Protein AF-A0AAV6FK04-F1 (afdb_monomer_lite)

Radius of gyration: 28.59 Å; chains: 1; bounding box: 68×31×77 Å

Sequence (159 aa):
MTAASARCRNWAEYLELLERRRSRRNHGDRPAHLWEGVVKPLSQPGHGSSHSDLLHQIGVIQSSRLLDDAISLSIPSQWKISFDVYQPDTVADYKKSNPGKPYTRMCVCSFEGPVPDLQVVKSLSFQSGEVPVTFAVVDHGDISFYSFKDFTLPVDVCR

Secondary structure (DSSP, 8-state):
---------SHHHHHHHHHHHHHHHHTT---HHHHSSSS--SS-TT--SSHHHHHHHH-SS----TTTTGGGPPPPTT--EEEEE--GGGTTS-BTTB--S-SEEEEEEETTSPPP-HHHHHHHHHHHTTSPEEEEEEETTEEEEEE-----PPP----

InterPro domains:
  IPR024337 tRNA-splicing endonuclease, subunit Sen54 [PTHR21027] (36-157)

Organism: NCBI:txid278164

Foldseek 3Di:
DDDPPDDDPDPVSVVVVVVVVVVVVVPDVDPCCADVDPDHDQDDVPRDPFPVVVCQSPDPDHADDLQPPLVVFDADPLWDQDDFAADPVVPVDQDPVDRDHGQATETEDEPPDDDDDSNNSSNRCVVSPPHWYWYWYDYPHDTDIDTDDRDDDDDPGDD

pLDDT: mean 80.72, std 12.58, range [33.56, 96.38]

Structure (mmCIF, N/CA/C/O backbone):
data_AF-A0AAV6FK04-F1
#
_entry.id   AF-A0AAV6FK04-F1
#
loop_
_atom_site.group_PDB
_atom_site.id
_atom_site.type_symbol
_atom_site.label_atom_id
_atom_site.label_alt_id
_atom_site.label_comp_id
_atom_site.label_asym_id
_atom_site.label_entity_id
_atom_site.label_seq_id
_atom_site.pdbx_PDB_ins_code
_atom_site.Cartn_x
_atom_site.Cartn_y
_atom_site.Cartn_z
_atom_site.occupancy
_atom_site.B_iso_or_equiv
_atom_site.auth_seq_id
_atom_site.auth_comp_id
_atom_site.auth_asym_id
_atom_site.auth_atom_id
_atom_site.pdbx_PDB_model_num
ATOM 1 N N . MET A 1 1 ? 22.320 -13.055 -46.019 1.00 35.94 1 MET A N 1
ATOM 2 C CA . MET A 1 1 ? 23.539 -12.296 -46.381 1.00 35.94 1 MET A CA 1
ATOM 3 C C . MET A 1 1 ? 24.665 -12.737 -45.465 1.00 35.94 1 MET A C 1
ATOM 5 O O . MET A 1 1 ? 24.577 -12.558 -44.259 1.00 35.94 1 MET A O 1
ATOM 9 N N . THR A 1 2 ? 25.659 -13.415 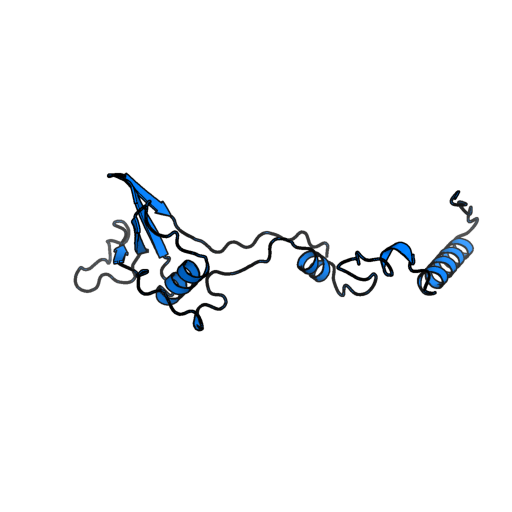-46.024 1.00 33.56 2 THR A N 1
ATOM 10 C CA . THR A 1 2 ? 26.793 -14.020 -45.317 1.00 33.56 2 THR A CA 1
ATOM 11 C C . THR A 1 2 ? 27.708 -12.943 -44.733 1.00 33.56 2 THR A C 1
ATOM 13 O O . THR A 1 2 ? 28.271 -12.140 -45.476 1.00 33.56 2 THR A O 1
ATOM 16 N N . ALA A 1 3 ? 27.868 -12.916 -43.408 1.00 40.66 3 ALA A N 1
ATOM 17 C CA . ALA A 1 3 ? 28.833 -12.044 -42.750 1.00 40.66 3 ALA A CA 1
ATOM 18 C C . ALA A 1 3 ? 30.255 -12.519 -43.090 1.00 40.66 3 ALA A C 1
ATOM 20 O O . ALA A 1 3 ? 30.719 -13.539 -42.584 1.00 40.66 3 ALA A O 1
ATOM 21 N N . ALA A 1 4 ? 30.945 -11.797 -43.973 1.00 47.00 4 ALA A N 1
ATOM 22 C CA . ALA A 1 4 ? 32.352 -12.044 -44.252 1.00 47.00 4 ALA A CA 1
ATOM 23 C C . ALA A 1 4 ? 33.178 -11.766 -42.982 1.00 47.00 4 ALA A C 1
ATOM 25 O O . ALA A 1 4 ? 33.341 -10.615 -42.565 1.00 47.00 4 ALA A O 1
ATOM 26 N N . SER A 1 5 ? 33.688 -12.825 -42.352 1.00 56.31 5 SER A N 1
ATOM 27 C CA . SER A 1 5 ? 34.659 -12.719 -41.263 1.00 56.31 5 SER A CA 1
ATOM 28 C C . SER A 1 5 ? 36.016 -12.340 -41.860 1.00 56.31 5 SER A C 1
ATOM 30 O O . SER A 1 5 ? 36.712 -13.173 -42.438 1.00 56.31 5 SER A O 1
ATOM 32 N N . ALA A 1 6 ? 36.367 -11.053 -41.800 1.00 67.00 6 ALA A N 1
ATOM 33 C CA . ALA A 1 6 ? 37.676 -10.580 -42.237 1.00 67.00 6 ALA A CA 1
ATOM 34 C C . ALA A 1 6 ? 38.751 -11.072 -41.252 1.00 67.00 6 ALA A C 1
ATOM 36 O O . ALA A 1 6 ? 38.746 -10.698 -40.078 1.00 67.00 6 ALA A O 1
ATOM 37 N N . ARG A 1 7 ? 39.663 -11.927 -41.728 1.00 71.44 7 ARG A N 1
ATOM 38 C CA . ARG A 1 7 ? 40.777 -12.467 -40.938 1.00 71.44 7 ARG A CA 1
ATOM 39 C C . ARG A 1 7 ? 41.882 -11.409 -40.828 1.00 71.44 7 ARG A C 1
ATOM 41 O O . ARG A 1 7 ? 42.663 -11.251 -41.761 1.00 71.44 7 ARG A O 1
ATOM 48 N N . CYS A 1 8 ? 41.919 -10.684 -39.711 1.00 80.00 8 CYS A N 1
ATOM 49 C CA . CYS A 1 8 ? 42.960 -9.690 -39.415 1.00 80.00 8 CYS A CA 1
ATOM 50 C C . CYS A 1 8 ? 44.298 -10.405 -39.179 1.00 80.00 8 CYS A C 1
ATOM 52 O O . CYS A 1 8 ? 44.318 -11.434 -38.498 1.00 80.00 8 CYS A O 1
ATOM 54 N N . ARG A 1 9 ? 45.405 -9.895 -39.724 1.00 81.50 9 ARG A N 1
ATOM 55 C CA . ARG A 1 9 ? 46.742 -10.494 -39.556 1.00 81.50 9 ARG A CA 1
ATOM 56 C C . ARG A 1 9 ? 47.574 -9.806 -38.476 1.00 81.50 9 ARG A C 1
ATOM 58 O O . ARG A 1 9 ? 48.537 -10.398 -38.001 1.00 81.50 9 ARG A O 1
ATOM 65 N N . ASN A 1 10 ? 47.208 -8.590 -38.075 1.00 83.00 10 ASN A N 1
ATOM 66 C CA . ASN A 1 10 ? 47.885 -7.836 -37.023 1.00 83.00 10 ASN A CA 1
ATOM 67 C C . ASN A 1 10 ? 46.905 -6.926 -36.245 1.00 83.00 10 ASN A C 1
ATOM 69 O O . ASN A 1 10 ? 45.747 -6.753 -36.631 1.00 83.00 10 ASN A O 1
ATOM 73 N N . TRP A 1 11 ? 47.374 -6.363 -35.126 1.00 80.19 11 TRP A N 1
ATOM 74 C CA . TRP A 1 11 ? 46.570 -5.502 -34.245 1.00 80.19 11 TRP A CA 1
ATOM 75 C C . TRP A 1 11 ? 46.182 -4.161 -34.891 1.00 80.19 11 TRP A C 1
ATOM 77 O O . TRP A 1 11 ? 45.087 -3.662 -34.644 1.00 80.19 11 TRP A O 1
ATOM 87 N N . ALA A 1 12 ? 47.036 -3.605 -35.755 1.00 87.62 12 ALA A N 1
ATOM 88 C CA . ALA A 1 12 ? 46.761 -2.348 -36.452 1.00 87.62 12 ALA A CA 1
ATOM 89 C C . ALA A 1 12 ? 45.603 -2.496 -37.459 1.00 87.62 12 ALA A C 1
ATOM 91 O O . ALA A 1 12 ? 44.664 -1.707 -37.432 1.00 87.62 12 ALA A O 1
ATOM 92 N N . GLU A 1 13 ? 45.600 -3.568 -38.255 1.00 86.25 13 GLU A N 1
ATOM 93 C CA . GLU A 1 13 ? 44.500 -3.943 -39.154 1.00 86.25 13 GLU A CA 1
ATOM 94 C C . GLU A 1 13 ? 43.196 -4.170 -38.382 1.00 86.25 13 GLU A C 1
ATOM 96 O O . GLU A 1 13 ? 42.112 -3.836 -38.862 1.00 86.25 13 GLU A O 1
ATOM 101 N N . TYR A 1 14 ? 43.280 -4.734 -37.173 1.00 83.75 14 TYR A N 1
ATOM 102 C CA . TYR A 1 14 ? 42.112 -4.918 -36.315 1.00 83.75 14 TYR A CA 1
ATOM 103 C C . TYR A 1 14 ? 41.536 -3.580 -35.824 1.00 83.75 14 TYR A C 1
ATOM 105 O O . TYR A 1 14 ? 40.317 -3.390 -35.876 1.00 83.75 14 TYR A O 1
ATOM 113 N N . LEU A 1 15 ? 42.386 -2.642 -35.392 1.00 86.81 15 LEU A N 1
ATOM 114 C CA . LEU A 1 15 ? 41.962 -1.294 -34.997 1.00 86.81 15 LEU A CA 1
ATOM 115 C C . LEU A 1 15 ? 41.342 -0.529 -36.173 1.00 86.81 15 LEU A C 1
ATOM 117 O O . LEU A 1 15 ? 40.255 0.029 -36.024 1.00 86.81 15 LEU A O 1
ATOM 121 N N . GLU A 1 16 ? 41.949 -0.596 -37.358 1.00 87.19 16 GLU A N 1
ATOM 122 C CA . GLU A 1 16 ? 41.419 0.025 -38.578 1.00 87.19 16 GLU A CA 1
ATOM 123 C C . GLU A 1 16 ? 40.061 -0.582 -38.979 1.00 87.19 16 GLU A C 1
ATOM 125 O O . GLU A 1 16 ? 39.118 0.122 -39.349 1.00 87.19 16 GLU A O 1
ATOM 130 N N . LEU A 1 17 ? 39.896 -1.902 -38.835 1.00 84.38 17 LEU A N 1
ATOM 131 C CA . LEU A 1 17 ? 38.612 -2.568 -39.058 1.00 84.38 17 LEU A CA 1
ATOM 132 C C . LEU A 1 17 ? 37.546 -2.152 -38.038 1.00 84.38 17 LEU A C 1
ATOM 134 O O . LEU A 1 17 ? 36.371 -2.031 -38.410 1.00 84.38 17 LEU A O 1
ATOM 138 N N . LEU A 1 18 ? 37.919 -1.932 -36.775 1.00 83.06 18 LEU A N 1
ATOM 139 C CA . LEU A 1 18 ? 37.018 -1.395 -35.755 1.00 83.06 18 LEU A CA 1
ATOM 140 C C . LEU A 1 18 ? 36.615 0.049 -36.064 1.00 83.06 18 LEU A C 1
ATOM 142 O O . LEU A 1 18 ? 35.426 0.360 -35.982 1.00 83.06 18 LEU A O 1
ATOM 146 N N . GLU A 1 19 ? 37.550 0.906 -36.467 1.00 81.25 19 GLU A N 1
ATOM 147 C CA . GLU A 1 19 ? 37.272 2.284 -36.885 1.00 81.25 19 GLU A CA 1
ATOM 148 C C . GLU A 1 19 ? 36.368 2.324 -38.112 1.00 81.25 19 GLU A C 1
ATOM 150 O O . GLU A 1 19 ? 35.328 2.979 -38.084 1.00 81.25 19 GLU A O 1
ATOM 155 N N . ARG A 1 20 ? 36.647 1.518 -39.141 1.00 79.25 20 ARG A N 1
ATOM 156 C CA . ARG A 1 20 ? 35.791 1.411 -40.331 1.00 79.25 20 ARG A CA 1
ATOM 157 C C . ARG A 1 20 ? 34.372 0.957 -39.986 1.00 79.25 20 ARG A C 1
ATOM 159 O O . ARG A 1 20 ? 33.405 1.428 -40.586 1.00 79.25 20 ARG A O 1
ATOM 166 N N . ARG A 1 21 ? 34.220 0.042 -39.021 1.00 77.25 21 ARG A N 1
ATOM 167 C CA . ARG A 1 21 ? 32.906 -0.390 -38.508 1.00 77.25 21 ARG A CA 1
ATOM 168 C C . ARG A 1 21 ? 32.215 0.710 -37.703 1.00 77.25 21 ARG A C 1
ATOM 170 O O . ARG A 1 21 ? 31.006 0.864 -37.849 1.00 77.25 21 ARG A O 1
ATOM 177 N N . ARG A 1 22 ? 32.946 1.468 -36.881 1.00 71.31 22 ARG A N 1
ATOM 178 C CA . ARG A 1 22 ? 32.415 2.618 -36.129 1.00 71.31 22 ARG A CA 1
ATOM 179 C C . ARG A 1 22 ? 31.951 3.726 -37.073 1.00 71.31 22 ARG A C 1
ATOM 181 O O . ARG A 1 22 ? 30.819 4.170 -36.940 1.00 71.31 22 ARG A O 1
ATOM 188 N N . SER A 1 23 ? 32.743 4.079 -38.083 1.00 68.06 23 SER A N 1
ATOM 189 C CA . SER A 1 23 ? 32.369 5.072 -39.098 1.00 68.06 23 SER A CA 1
ATOM 190 C C . SER A 1 23 ? 31.148 4.634 -39.906 1.00 68.06 23 SER A C 1
ATOM 192 O O . SER A 1 23 ? 30.232 5.424 -40.097 1.00 68.06 23 SER A O 1
ATOM 194 N N . ARG A 1 24 ? 31.052 3.352 -40.292 1.00 66.19 24 ARG A N 1
ATOM 195 C CA . ARG A 1 24 ? 29.838 2.803 -40.929 1.00 66.19 24 ARG A CA 1
ATOM 196 C C . ARG A 1 24 ? 28.605 2.838 -40.023 1.00 66.19 24 ARG A C 1
ATOM 198 O O . ARG A 1 24 ? 27.520 3.102 -40.514 1.00 66.19 24 ARG A O 1
ATOM 205 N N . ARG A 1 25 ? 28.759 2.591 -38.717 1.00 62.94 25 ARG A N 1
ATOM 206 C CA . ARG A 1 25 ? 27.662 2.700 -37.735 1.00 62.94 25 ARG A CA 1
ATOM 207 C C . ARG A 1 25 ? 27.238 4.149 -37.483 1.00 62.94 25 ARG A C 1
ATOM 209 O O . ARG A 1 25 ? 26.059 4.392 -37.258 1.00 62.94 25 ARG A O 1
ATOM 216 N N . ASN A 1 26 ? 28.177 5.093 -37.533 1.00 58.38 26 ASN A N 1
ATOM 217 C CA . ASN A 1 26 ? 27.901 6.522 -37.372 1.00 58.38 26 ASN A CA 1
ATOM 218 C C . ASN A 1 26 ? 27.265 7.135 -38.631 1.00 58.38 26 ASN A C 1
ATOM 220 O O . ASN A 1 26 ? 26.476 8.070 -38.526 1.00 58.38 26 ASN A O 1
ATOM 224 N N . HIS A 1 27 ? 27.547 6.585 -39.815 1.00 54.22 27 HIS A N 1
ATOM 225 C CA . HIS A 1 27 ? 26.893 6.948 -41.071 1.00 54.22 27 HIS A CA 1
ATOM 226 C C . HIS A 1 27 ? 25.528 6.269 -41.227 1.00 54.22 27 HIS A C 1
ATOM 228 O O . HIS A 1 27 ? 25.346 5.445 -42.112 1.00 54.22 27 HIS A O 1
ATOM 234 N N . GLY A 1 28 ? 24.576 6.637 -40.366 1.00 57.81 28 GLY A N 1
ATOM 235 C CA . GLY A 1 28 ? 23.153 6.749 -40.715 1.00 57.81 28 GLY A CA 1
ATOM 236 C C . GLY A 1 28 ? 22.400 5.530 -41.260 1.00 57.81 28 GLY A C 1
ATOM 237 O O . GLY A 1 28 ? 21.230 5.695 -41.584 1.00 57.81 28 GLY A O 1
ATOM 238 N N . ASP A 1 29 ? 22.987 4.337 -41.339 1.00 61.34 29 ASP A N 1
ATOM 239 C CA . ASP A 1 29 ? 22.324 3.132 -41.853 1.00 61.34 29 ASP A CA 1
ATOM 240 C C . ASP A 1 29 ? 21.420 2.540 -40.761 1.00 61.34 29 ASP A C 1
ATOM 242 O O . ASP A 1 29 ? 21.631 1.450 -40.226 1.00 61.34 29 ASP A O 1
ATOM 246 N N . ARG A 1 30 ? 20.446 3.349 -40.328 1.00 66.00 30 ARG A N 1
ATOM 247 C CA . ARG A 1 30 ? 19.335 2.904 -39.497 1.00 66.00 30 ARG A CA 1
ATOM 248 C C . ARG A 1 30 ? 18.445 2.077 -40.417 1.00 66.00 30 ARG A C 1
ATOM 250 O O . ARG A 1 30 ? 17.976 2.610 -41.419 1.00 66.00 30 ARG A O 1
ATOM 257 N N . PRO A 1 31 ? 18.191 0.800 -40.110 1.00 71.44 31 PRO A N 1
ATOM 258 C CA . PRO A 1 31 ? 17.281 0.006 -40.913 1.00 71.44 31 PRO A CA 1
ATOM 259 C C . PRO A 1 31 ? 15.915 0.701 -40.999 1.00 71.44 31 PRO A C 1
ATOM 261 O O . PRO A 1 31 ? 15.215 0.805 -39.991 1.00 71.44 31 PRO A O 1
ATOM 264 N N . ALA A 1 32 ? 15.542 1.174 -42.192 1.00 69.00 32 ALA A N 1
ATOM 265 C CA . ALA A 1 32 ? 14.301 1.921 -42.427 1.00 69.00 32 ALA A CA 1
ATOM 266 C C . ALA A 1 32 ? 13.072 1.189 -41.859 1.00 69.00 32 ALA A C 1
ATOM 268 O O . ALA A 1 32 ? 12.227 1.780 -41.191 1.00 69.00 32 ALA A O 1
ATOM 269 N N . HIS A 1 33 ? 13.047 -0.140 -42.003 1.00 75.38 33 HIS A N 1
ATOM 270 C CA . HIS A 1 33 ? 11.965 -1.002 -41.522 1.00 75.38 33 HIS A CA 1
ATOM 271 C C . HIS A 1 33 ? 11.736 -0.982 -39.999 1.00 75.38 33 HIS A C 1
ATOM 273 O O . HIS A 1 33 ? 10.686 -1.432 -39.551 1.00 75.38 33 HIS A O 1
ATOM 279 N N . LEU A 1 34 ? 12.689 -0.488 -39.202 1.00 70.75 34 LEU A N 1
ATOM 280 C CA . LEU A 1 34 ? 12.564 -0.410 -37.746 1.00 70.75 34 LEU A CA 1
ATOM 281 C C . LEU A 1 34 ? 12.101 0.971 -37.248 1.00 70.75 34 LEU A C 1
ATOM 283 O O . LEU A 1 34 ? 11.453 1.026 -36.214 1.00 70.75 34 LEU A O 1
ATOM 287 N N . TRP A 1 35 ? 12.397 2.082 -37.940 1.00 74.12 35 TRP A N 1
ATOM 288 C CA . TRP A 1 35 ? 12.069 3.444 -37.453 1.00 74.12 35 TRP A CA 1
ATOM 289 C C . TRP A 1 35 ? 11.123 4.245 -38.358 1.00 74.12 35 TRP A C 1
ATOM 291 O O . TRP A 1 35 ? 10.520 5.217 -37.896 1.00 74.12 35 TRP A O 1
ATOM 301 N N . GLU A 1 36 ? 10.949 3.835 -39.614 1.00 77.25 36 GLU A N 1
ATOM 302 C CA . GLU A 1 36 ? 10.031 4.456 -40.583 1.00 77.25 36 GLU A CA 1
ATOM 303 C C . GLU A 1 36 ? 8.701 3.688 -40.694 1.00 77.25 36 GLU A C 1
ATOM 305 O O . GLU A 1 36 ? 7.795 4.098 -41.417 1.00 77.25 36 GLU A O 1
ATOM 310 N N . GLY A 1 37 ? 8.563 2.584 -39.950 1.00 76.31 37 GLY A N 1
ATOM 311 C CA . GLY A 1 37 ? 7.337 1.797 -39.852 1.00 76.31 37 GLY A CA 1
ATOM 312 C C . GLY A 1 37 ? 6.292 2.376 -38.890 1.00 76.31 37 GLY A C 1
ATOM 313 O O . GLY A 1 37 ? 6.525 3.349 -38.169 1.00 76.31 37 GLY A O 1
ATOM 314 N N . VAL A 1 38 ? 5.120 1.729 -38.862 1.00 81.38 38 VAL A N 1
ATOM 315 C CA . VAL A 1 38 ? 3.994 2.079 -37.971 1.00 81.38 38 V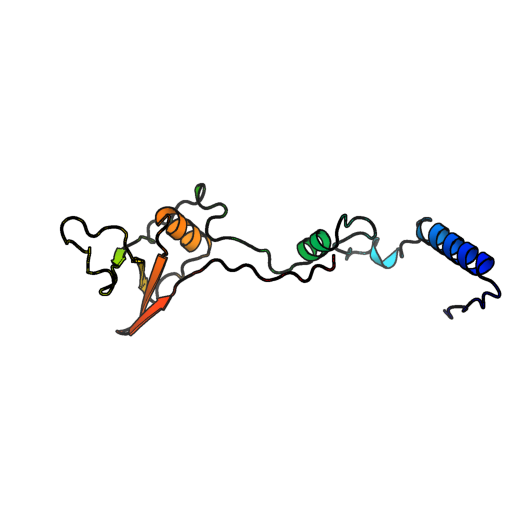AL A CA 1
ATOM 316 C C . VAL A 1 38 ? 4.360 1.880 -36.497 1.00 81.38 38 VAL A C 1
ATOM 318 O O . VAL A 1 38 ? 3.987 2.682 -35.645 1.00 81.38 38 VAL A O 1
ATOM 321 N N . VAL A 1 39 ? 5.118 0.822 -36.200 1.00 82.69 39 VAL A N 1
ATOM 322 C CA . VAL A 1 39 ? 5.636 0.537 -34.860 1.00 82.69 39 VAL A CA 1
ATOM 323 C C . VAL A 1 39 ? 7.054 1.078 -34.771 1.00 82.69 39 VAL A C 1
ATOM 325 O O . VAL A 1 39 ? 7.907 0.714 -35.577 1.00 82.69 39 VAL A O 1
ATOM 328 N N . LYS A 1 40 ? 7.301 1.940 -33.783 1.00 80.81 40 LYS A N 1
ATOM 329 C CA . LYS A 1 40 ? 8.608 2.554 -33.538 1.00 80.81 40 LYS A CA 1
ATOM 330 C C . LYS A 1 40 ? 9.166 2.066 -32.198 1.00 80.81 40 LYS A C 1
ATOM 332 O O . LYS A 1 40 ? 8.410 2.011 -31.228 1.00 80.81 40 LYS A O 1
ATOM 337 N N . PRO A 1 41 ? 10.462 1.722 -32.116 1.00 80.88 41 PRO A N 1
ATOM 338 C CA . PRO A 1 41 ? 11.116 1.373 -30.865 1.00 80.88 41 PRO A CA 1
ATOM 339 C C . PRO A 1 41 ? 10.957 2.480 -29.822 1.00 80.88 41 PRO A C 1
ATOM 341 O O . PRO A 1 41 ? 11.085 3.660 -30.149 1.00 80.88 41 PRO A O 1
ATOM 344 N N . LEU A 1 42 ? 10.717 2.088 -28.568 1.00 80.19 42 LEU A N 1
ATOM 345 C CA . LEU A 1 42 ? 10.551 3.018 -27.447 1.00 80.19 42 LEU A CA 1
ATOM 346 C C . LEU A 1 42 ? 11.816 3.851 -27.199 1.00 80.19 42 LEU A C 1
ATOM 348 O O . LEU A 1 42 ? 11.717 5.037 -26.901 1.00 80.19 42 LEU A O 1
ATOM 352 N N . SER A 1 43 ? 13.000 3.259 -27.368 1.00 76.75 43 SER A N 1
ATOM 353 C CA . SER A 1 43 ? 14.286 3.938 -27.210 1.00 76.75 43 SER A CA 1
ATOM 354 C C . SER A 1 43 ? 15.062 4.005 -28.527 1.00 76.75 43 SER A C 1
ATOM 356 O O . SER A 1 43 ? 15.019 3.097 -29.363 1.00 76.75 43 SER A O 1
ATOM 358 N N . GLN A 1 44 ? 15.783 5.112 -28.728 1.00 75.94 44 GLN A N 1
ATOM 359 C CA . GLN A 1 44 ? 16.686 5.269 -29.865 1.00 75.94 44 GLN A CA 1
ATOM 360 C C . GLN A 1 44 ? 18.110 4.839 -29.478 1.00 75.94 44 GLN A C 1
ATOM 362 O O . GLN A 1 44 ? 18.584 5.184 -28.390 1.00 75.94 44 GLN A O 1
ATOM 367 N N . PRO A 1 45 ? 18.837 4.134 -30.364 1.00 73.56 45 PRO A N 1
ATOM 368 C CA . PRO A 1 45 ? 20.250 3.847 -30.149 1.00 73.56 45 PRO A CA 1
ATOM 369 C C . PRO A 1 45 ? 21.043 5.143 -29.925 1.00 73.56 45 PRO A C 1
ATOM 371 O O . PRO A 1 45 ? 20.944 6.075 -30.721 1.00 73.56 45 PRO A O 1
ATOM 374 N N . GLY A 1 46 ? 21.821 5.202 -28.841 1.00 68.38 46 GLY A N 1
ATOM 375 C CA . GLY A 1 46 ? 22.618 6.379 -28.466 1.00 68.38 46 GLY A CA 1
ATOM 376 C C . GLY A 1 46 ? 21.870 7.464 -27.679 1.00 68.38 46 GLY A C 1
ATOM 377 O O . GLY A 1 46 ? 22.478 8.473 -27.346 1.00 68.38 46 GLY A O 1
ATOM 378 N N . HIS A 1 47 ? 20.582 7.272 -27.373 1.00 63.72 47 HIS A N 1
ATOM 379 C CA . HIS A 1 47 ? 19.774 8.221 -26.588 1.00 63.72 47 HIS A CA 1
ATOM 380 C C . HIS A 1 47 ? 19.710 7.893 -25.088 1.00 63.72 47 HIS A C 1
ATOM 382 O O . HIS A 1 47 ? 19.272 8.724 -24.301 1.00 63.72 47 HIS A O 1
ATOM 388 N N . GLY A 1 48 ? 20.137 6.694 -24.680 1.00 60.94 48 GLY A N 1
ATOM 389 C CA . GLY A 1 48 ? 20.246 6.337 -23.267 1.00 60.94 48 GLY A CA 1
ATOM 390 C C . GLY A 1 48 ? 21.529 6.906 -22.668 1.00 60.94 48 GLY A C 1
ATOM 391 O O . GLY A 1 48 ? 22.613 6.458 -23.038 1.00 60.94 48 GLY A O 1
ATOM 392 N N . SER A 1 49 ? 21.405 7.868 -21.751 1.00 68.38 49 SER A N 1
ATOM 393 C CA . SER A 1 49 ? 22.541 8.416 -20.996 1.00 68.38 49 SER A CA 1
ATOM 394 C C . SER A 1 49 ? 23.117 7.390 -20.014 1.00 68.38 49 SER A C 1
ATOM 396 O O . SER A 1 49 ? 24.327 7.358 -19.799 1.00 68.38 49 SER A O 1
ATOM 398 N N . SER A 1 50 ? 22.274 6.508 -19.463 1.00 82.12 50 SER A N 1
ATOM 399 C CA . SER A 1 50 ? 22.690 5.403 -18.599 1.00 82.12 50 SER A CA 1
ATOM 400 C C . SER A 1 50 ? 21.834 4.144 -18.795 1.00 82.12 50 SER A C 1
ATOM 402 O O . SER A 1 50 ? 20.704 4.195 -19.284 1.00 82.12 50 SER A O 1
ATOM 404 N N . HIS A 1 51 ? 22.371 2.987 -18.391 1.00 84.56 51 HIS A N 1
ATOM 405 C CA . HIS A 1 51 ? 21.635 1.717 -18.383 1.00 84.56 51 HIS A CA 1
ATOM 406 C C . HIS A 1 51 ? 20.382 1.783 -17.489 1.00 84.56 51 HIS A C 1
ATOM 408 O O . HIS A 1 51 ? 19.341 1.235 -17.847 1.00 84.56 51 HIS A O 1
ATOM 414 N N . SER A 1 52 ? 20.464 2.530 -16.382 1.00 84.12 52 SER A N 1
ATOM 415 C CA . SER A 1 52 ? 19.342 2.783 -15.473 1.00 84.12 52 SER A CA 1
ATOM 416 C C . SER A 1 52 ? 18.184 3.500 -16.1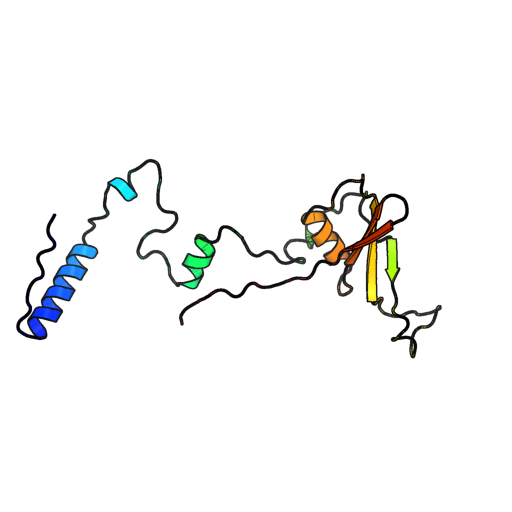68 1.00 84.12 52 SER A C 1
ATOM 418 O O . SER A 1 52 ? 17.033 3.099 -16.013 1.00 84.12 52 SER A O 1
ATOM 420 N N . ASP A 1 53 ? 18.480 4.534 -16.959 1.00 83.44 53 ASP A N 1
ATOM 421 C CA . ASP A 1 53 ? 17.451 5.326 -17.646 1.00 83.44 53 ASP A CA 1
ATOM 422 C C . ASP A 1 53 ? 16.702 4.482 -18.681 1.00 83.44 53 ASP A C 1
ATOM 424 O O . ASP A 1 53 ? 15.482 4.578 -18.810 1.00 83.44 53 ASP A O 1
ATOM 428 N N . LEU A 1 54 ? 17.424 3.603 -19.385 1.00 85.25 54 LEU A N 1
ATOM 429 C CA . LEU A 1 54 ? 16.817 2.659 -20.321 1.00 85.25 54 LEU A CA 1
ATOM 430 C C . LEU A 1 54 ? 15.904 1.662 -19.608 1.00 85.25 54 LEU A C 1
ATOM 432 O O . LEU A 1 54 ? 14.790 1.446 -20.077 1.00 85.25 54 LEU A O 1
ATOM 436 N N . LEU A 1 55 ? 16.348 1.079 -18.490 1.00 86.94 55 LEU A N 1
ATOM 437 C CA . LEU A 1 55 ? 15.531 0.154 -17.697 1.00 86.94 55 LEU A CA 1
ATOM 438 C C . LEU A 1 55 ? 14.260 0.830 -17.172 1.00 86.94 55 LEU A C 1
ATOM 440 O O . LEU A 1 55 ? 13.184 0.242 -17.246 1.00 86.94 55 LEU A O 1
ATOM 444 N N . HIS A 1 56 ? 14.365 2.078 -16.714 1.00 83.88 56 HIS A N 1
ATOM 445 C CA . HIS A 1 56 ? 13.210 2.872 -16.301 1.00 83.88 56 HIS A CA 1
ATOM 446 C C . HIS A 1 56 ? 12.241 3.123 -17.467 1.00 83.88 56 HIS A C 1
ATOM 448 O O . HIS A 1 56 ? 11.028 2.978 -17.318 1.00 83.88 56 HIS A O 1
ATOM 454 N N . GLN A 1 57 ? 12.766 3.462 -18.648 1.00 85.31 57 GLN A N 1
ATOM 455 C CA . GLN A 1 57 ? 11.959 3.750 -19.834 1.00 85.31 57 GLN A CA 1
ATOM 456 C C . GLN A 1 57 ? 11.198 2.523 -20.357 1.00 85.31 57 GLN A C 1
ATOM 458 O O . GLN A 1 57 ? 10.064 2.654 -20.813 1.00 85.31 57 GLN A O 1
ATOM 463 N N . ILE A 1 58 ? 11.816 1.341 -20.326 1.00 86.56 58 ILE A N 1
ATOM 464 C CA . ILE A 1 58 ? 11.189 0.095 -20.802 1.00 86.56 58 ILE A CA 1
ATOM 465 C C . ILE A 1 58 ? 10.388 -0.625 -19.710 1.00 86.56 58 ILE A C 1
ATOM 467 O O . ILE A 1 58 ? 9.744 -1.637 -19.990 1.00 86.56 58 ILE A O 1
ATOM 471 N N . GLY A 1 59 ? 10.436 -0.134 -18.472 1.00 84.19 59 GLY A N 1
ATOM 472 C CA . GLY A 1 59 ? 9.710 -0.700 -17.346 1.00 84.19 59 GLY A CA 1
ATOM 473 C C . GLY A 1 59 ? 8.200 -0.592 -17.545 1.00 84.19 59 GLY A C 1
ATOM 474 O O . GLY A 1 59 ? 7.643 0.502 -17.595 1.00 84.19 59 GLY A O 1
ATOM 475 N N . VAL A 1 60 ? 7.520 -1.739 -17.622 1.00 84.38 60 VAL A N 1
ATOM 476 C CA . VAL A 1 60 ? 6.046 -1.789 -17.658 1.00 84.38 60 VAL A CA 1
ATOM 477 C C . VAL A 1 60 ? 5.464 -1.362 -16.309 1.00 84.38 60 VAL A C 1
ATOM 479 O O . VAL A 1 60 ? 4.450 -0.672 -16.254 1.00 84.38 60 VAL A O 1
ATOM 482 N N . ILE A 1 61 ? 6.123 -1.760 -15.219 1.00 82.81 61 ILE A N 1
ATOM 483 C CA . ILE A 1 61 ? 5.726 -1.418 -13.855 1.00 82.81 61 ILE A CA 1
ATOM 484 C C . ILE A 1 61 ? 6.513 -0.183 -13.435 1.00 82.81 61 ILE A C 1
ATOM 486 O O . ILE A 1 61 ? 7.726 -0.246 -13.240 1.00 82.81 61 ILE A O 1
ATOM 490 N N . GLN A 1 62 ? 5.808 0.935 -13.303 1.00 80.75 62 GLN A N 1
ATOM 491 C CA . GLN A 1 62 ? 6.376 2.172 -12.788 1.00 80.75 62 GLN A CA 1
ATOM 492 C C . GLN A 1 62 ? 6.358 2.139 -11.260 1.00 80.75 62 GLN A C 1
ATOM 494 O O . GLN A 1 62 ? 5.372 1.726 -10.647 1.00 80.75 62 GLN A O 1
ATOM 499 N N . SER A 1 63 ? 7.468 2.545 -10.647 1.00 79.25 63 SER A N 1
ATOM 500 C CA . SER A 1 63 ? 7.559 2.632 -9.191 1.00 79.25 63 SER A CA 1
ATOM 501 C C . SER A 1 63 ? 6.717 3.804 -8.693 1.00 79.25 63 SER A C 1
ATOM 503 O O . SER A 1 63 ? 6.778 4.896 -9.255 1.00 79.25 63 SER A O 1
ATOM 505 N N . SER A 1 64 ? 5.944 3.586 -7.634 1.00 80.31 64 SER A N 1
ATOM 506 C CA . SER A 1 64 ? 5.169 4.631 -6.966 1.00 80.31 64 SER A CA 1
ATOM 507 C C . SER A 1 64 ? 5.252 4.436 -5.462 1.00 80.31 64 SER A C 1
ATOM 509 O O . SER A 1 64 ? 5.098 3.305 -4.999 1.00 80.31 64 SER A O 1
ATOM 511 N N . ARG A 1 65 ? 5.441 5.514 -4.701 1.00 83.56 65 ARG A N 1
ATOM 512 C CA . ARG A 1 65 ? 5.427 5.480 -3.234 1.00 83.56 65 ARG A CA 1
ATOM 513 C C . ARG A 1 65 ? 4.055 5.867 -2.701 1.00 83.56 65 ARG A C 1
ATOM 515 O O . ARG A 1 65 ? 3.316 6.622 -3.340 1.00 83.56 65 ARG A O 1
ATOM 522 N N . LEU A 1 66 ? 3.729 5.392 -1.504 1.00 80.31 66 LEU A N 1
ATOM 523 C CA . LEU A 1 66 ? 2.463 5.680 -0.829 1.00 80.31 66 LEU A CA 1
ATOM 524 C C . LEU A 1 66 ? 2.273 7.169 -0.518 1.00 80.31 66 LEU A C 1
ATOM 526 O O . LEU A 1 66 ? 1.146 7.649 -0.489 1.00 80.31 66 LEU A O 1
ATOM 530 N N . LEU A 1 67 ? 3.359 7.911 -0.311 1.00 78.88 67 LEU A N 1
ATOM 531 C CA . LEU A 1 67 ? 3.296 9.348 -0.027 1.00 78.88 67 LEU A CA 1
ATOM 532 C C . LEU A 1 67 ? 3.421 10.228 -1.280 1.00 78.88 67 LEU A C 1
ATOM 534 O O . LEU A 1 67 ? 3.238 11.442 -1.181 1.00 78.88 67 LEU A O 1
ATOM 538 N N . ASP A 1 68 ? 3.701 9.647 -2.452 1.00 78.19 68 ASP A N 1
ATOM 539 C CA . ASP A 1 68 ? 3.811 10.414 -3.696 1.00 78.19 68 ASP A CA 1
ATOM 540 C C . ASP A 1 68 ? 2.442 10.996 -4.078 1.00 78.19 68 ASP A C 1
ATOM 542 O O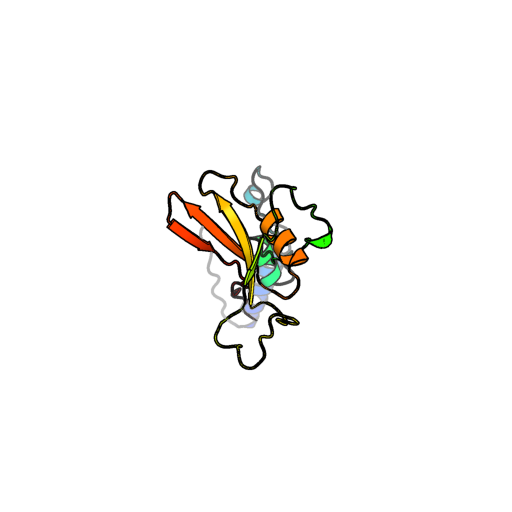 . ASP A 1 68 ? 1.451 10.263 -4.139 1.00 78.19 68 ASP A O 1
ATOM 546 N N . ASP A 1 69 ? 2.408 12.300 -4.368 1.00 70.62 69 ASP A N 1
ATOM 547 C CA . ASP A 1 69 ? 1.235 13.088 -4.787 1.00 70.62 69 ASP A CA 1
ATOM 548 C C . ASP A 1 69 ? 0.077 13.177 -3.780 1.00 70.62 69 ASP A C 1
ATOM 550 O O . ASP A 1 69 ? -0.956 13.771 -4.076 1.00 70.62 69 ASP A O 1
ATOM 554 N N . ALA A 1 70 ? 0.234 12.667 -2.557 1.00 68.25 70 ALA A N 1
ATOM 555 C CA . ALA A 1 70 ? -0.876 12.566 -1.608 1.00 68.25 70 ALA A CA 1
ATOM 556 C C . ALA A 1 70 ? -1.413 13.919 -1.088 1.00 68.25 70 ALA A C 1
ATOM 558 O O . ALA A 1 70 ? -2.545 13.992 -0.617 1.00 68.25 70 ALA A O 1
ATOM 559 N N . ILE A 1 71 ? -0.642 15.005 -1.219 1.00 64.06 71 ILE A N 1
ATOM 560 C CA . ILE A 1 71 ? -1.040 16.364 -0.801 1.00 64.06 71 ILE A CA 1
ATOM 561 C C . ILE A 1 71 ? -2.178 16.920 -1.678 1.00 64.06 71 ILE A C 1
ATOM 563 O O . ILE A 1 71 ? -2.980 17.723 -1.204 1.00 64.06 71 ILE A O 1
ATOM 567 N N . SER A 1 72 ? -2.261 16.516 -2.951 1.00 67.75 72 SER A N 1
ATOM 568 C CA . SER A 1 72 ? -3.261 17.029 -3.901 1.00 67.75 72 SER A CA 1
ATOM 569 C C . SER A 1 72 ? -4.536 16.182 -3.970 1.00 67.75 72 SER A C 1
ATOM 571 O O . SER A 1 72 ? -5.493 16.568 -4.642 1.00 67.75 72 SER A O 1
ATOM 573 N N . LEU A 1 73 ? -4.570 15.036 -3.284 1.00 71.88 73 LEU A N 1
ATOM 574 C CA . LEU A 1 73 ? -5.658 14.072 -3.389 1.00 71.88 73 LEU A CA 1
ATOM 575 C C . LEU A 1 73 ? -6.756 14.359 -2.355 1.00 71.88 73 LEU A C 1
ATOM 577 O O . LEU A 1 73 ? -6.544 14.299 -1.145 1.00 71.88 73 LEU A O 1
ATOM 581 N N . SER A 1 74 ? -7.973 14.625 -2.832 1.00 70.38 74 SER A N 1
ATOM 582 C CA . SER A 1 74 ? -9.160 14.678 -1.977 1.00 70.38 74 SER A CA 1
ATOM 583 C C . SER A 1 74 ? -9.617 13.262 -1.628 1.00 70.38 74 SER A C 1
ATOM 585 O O . SER A 1 74 ? -9.906 12.469 -2.525 1.00 70.38 74 SER A O 1
ATOM 587 N N . ILE A 1 75 ? -9.728 12.947 -0.338 1.00 68.81 75 ILE A N 1
ATOM 588 C CA . ILE A 1 75 ? -10.257 11.654 0.112 1.00 68.81 75 ILE A CA 1
ATOM 589 C C . ILE A 1 75 ? -11.759 11.592 -0.215 1.00 68.81 75 ILE A C 1
ATOM 591 O O . ILE A 1 75 ? -12.500 12.488 0.202 1.00 68.81 75 ILE A O 1
ATOM 595 N N . PRO A 1 76 ? -12.245 10.549 -0.916 1.00 72.25 76 PRO A N 1
ATOM 596 C CA . PRO A 1 76 ? -13.677 10.332 -1.070 1.00 72.25 76 PRO A CA 1
ATOM 597 C C . PRO A 1 76 ? -14.329 10.185 0.308 1.00 72.25 76 PRO A C 1
ATOM 599 O O . PRO A 1 76 ? -13.849 9.415 1.135 1.00 72.25 76 PRO A O 1
ATOM 602 N N . SER A 1 77 ? -15.445 10.876 0.549 1.00 69.00 77 SER A N 1
ATOM 603 C CA . SER A 1 77 ? -16.081 11.006 1.874 1.00 69.00 77 SER A CA 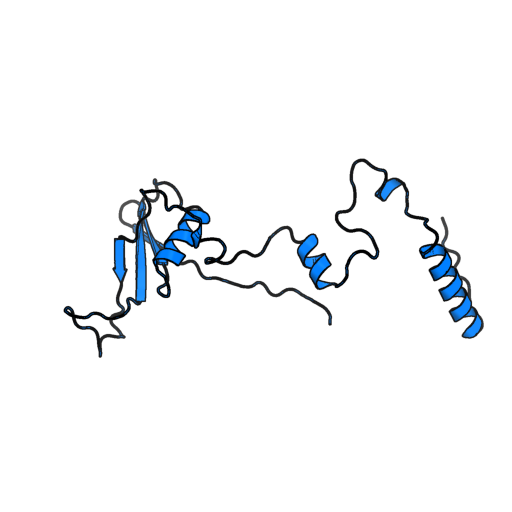1
ATOM 604 C C . SER A 1 77 ? -16.418 9.687 2.585 1.00 69.00 77 SER A C 1
ATOM 606 O O . SER A 1 77 ? -16.643 9.681 3.793 1.00 69.00 77 SER A O 1
ATOM 608 N N . GLN A 1 78 ? -16.480 8.575 1.851 1.00 81.81 78 GLN A N 1
ATOM 609 C CA . GLN A 1 78 ? -16.742 7.241 2.393 1.00 81.81 78 GLN A CA 1
ATOM 610 C C . GLN A 1 78 ? -15.542 6.626 3.129 1.00 81.81 78 GLN A C 1
ATOM 612 O O . GLN A 1 78 ? -15.726 5.757 3.978 1.00 81.81 78 GLN A O 1
ATOM 617 N N . TRP A 1 79 ? -14.322 7.067 2.821 1.00 89.19 79 TRP A N 1
ATOM 618 C CA . TRP A 1 79 ? -13.095 6.506 3.372 1.00 89.19 79 TRP A CA 1
ATOM 619 C C . TRP A 1 79 ? -12.604 7.360 4.533 1.00 89.19 79 TRP A C 1
ATOM 621 O O . TRP A 1 79 ? -12.291 8.537 4.372 1.00 89.19 79 TRP A O 1
ATOM 631 N N . LYS A 1 80 ? -12.532 6.763 5.721 1.00 91.62 80 LYS A N 1
ATOM 632 C CA . LYS A 1 80 ? -12.032 7.433 6.921 1.00 91.62 80 LYS A CA 1
ATOM 633 C C . LYS A 1 80 ? -11.299 6.463 7.826 1.00 91.62 80 LYS A C 1
ATOM 635 O O . LYS A 1 80 ? -11.578 5.263 7.841 1.00 91.62 80 LYS A O 1
ATOM 640 N N . ILE A 1 81 ? -10.394 7.013 8.618 1.00 94.00 81 ILE A N 1
ATOM 641 C CA . ILE A 1 81 ? -9.795 6.302 9.737 1.00 94.00 81 ILE A CA 1
ATOM 642 C C . ILE A 1 81 ? -10.863 6.184 10.831 1.00 94.00 81 ILE A C 1
ATOM 644 O O . ILE A 1 81 ? -11.403 7.189 11.292 1.00 94.00 81 ILE A O 1
ATOM 648 N N . SER A 1 82 ? -11.194 4.952 11.209 1.00 94.06 82 SER A N 1
ATOM 649 C CA . SER A 1 82 ? -12.243 4.633 12.180 1.00 94.06 82 SER A CA 1
ATOM 650 C C . SER A 1 82 ? -11.696 4.436 13.591 1.00 94.06 82 SER A C 1
ATOM 652 O O . SER A 1 82 ? -12.372 4.800 14.549 1.00 94.06 82 SER A O 1
ATOM 654 N N . PHE A 1 83 ? -10.494 3.864 13.732 1.00 94.56 83 PHE A N 1
ATOM 655 C CA . PHE A 1 83 ? -9.929 3.525 15.041 1.00 94.56 83 PHE A CA 1
ATOM 656 C C . PHE A 1 83 ? -8.421 3.756 15.112 1.00 94.56 83 PHE A C 1
ATOM 658 O O . PHE A 1 83 ? -7.700 3.484 14.156 1.00 94.56 83 PHE A O 1
ATOM 665 N N . ASP A 1 84 ? -7.949 4.171 16.283 1.00 93.81 84 ASP A N 1
ATOM 666 C CA . ASP A 1 84 ? -6.542 4.110 16.671 1.00 93.81 84 ASP A CA 1
ATOM 667 C C . ASP A 1 84 ? -6.305 2.803 17.445 1.00 93.81 84 ASP A C 1
ATOM 669 O O . ASP A 1 84 ? -6.967 2.536 18.451 1.00 93.81 84 ASP A O 1
ATOM 673 N N . VAL A 1 85 ? -5.378 1.968 16.973 1.00 92.00 85 VAL A N 1
ATOM 674 C CA . VAL A 1 85 ? -5.072 0.663 17.576 1.00 92.00 85 VAL A CA 1
ATOM 675 C C . VAL A 1 85 ? -3.742 0.746 18.318 1.00 92.00 85 VAL A C 1
ATOM 677 O O . VAL A 1 85 ? -2.721 1.124 17.744 1.00 92.00 85 VAL A O 1
ATOM 680 N N . TYR A 1 86 ? -3.747 0.358 19.592 1.00 90.06 86 TYR A N 1
ATOM 681 C CA . TYR A 1 86 ? -2.580 0.360 20.476 1.00 90.06 86 TYR A CA 1
ATOM 682 C C . TYR A 1 86 ? -2.196 -1.078 20.829 1.00 90.06 86 TYR A C 1
ATOM 684 O O . TYR A 1 86 ? -3.071 -1.899 21.105 1.00 90.06 86 TYR A O 1
ATOM 692 N N . GLN A 1 87 ? -0.899 -1.397 20.812 1.00 84.19 87 GLN A N 1
ATOM 693 C CA . GLN A 1 87 ? -0.431 -2.738 21.160 1.00 84.19 87 GLN A CA 1
ATOM 694 C C . GLN A 1 87 ? -0.392 -2.951 22.682 1.00 84.19 87 GLN A C 1
ATOM 696 O O . GLN A 1 87 ? -0.004 -2.043 23.423 1.00 84.19 87 GLN A O 1
ATOM 701 N N . PRO A 1 88 ? -0.736 -4.162 23.157 1.00 73.94 88 PRO A N 1
ATOM 702 C CA . PRO A 1 88 ? -0.671 -4.510 24.573 1.00 73.94 88 PRO A CA 1
ATOM 703 C C . PRO A 1 88 ? 0.765 -4.647 25.112 1.00 73.94 88 PRO A C 1
ATOM 705 O O . PRO A 1 88 ? 0.959 -4.589 26.318 1.00 73.94 88 PRO A O 1
ATOM 708 N N . ASP A 1 89 ? 1.784 -4.771 24.258 1.00 67.12 89 ASP A N 1
ATOM 709 C CA . ASP A 1 89 ? 3.174 -4.971 24.711 1.00 67.12 89 ASP A CA 1
ATOM 710 C C . ASP A 1 89 ? 3.957 -3.653 24.880 1.00 67.12 89 ASP A C 1
ATOM 712 O O . ASP A 1 89 ? 5.020 -3.620 25.493 1.00 67.12 89 ASP A O 1
ATOM 716 N N . THR A 1 90 ? 3.402 -2.526 24.418 1.00 58.47 90 THR A N 1
ATOM 717 C CA . THR A 1 90 ? 3.895 -1.157 24.697 1.00 58.47 90 THR A CA 1
ATOM 718 C C . THR A 1 90 ? 3.355 -0.581 26.020 1.00 58.47 90 THR A C 1
ATOM 720 O O . THR A 1 90 ? 3.504 0.602 26.316 1.00 58.47 90 THR A O 1
ATOM 723 N N . VAL A 1 91 ? 2.698 -1.414 26.834 1.00 54.91 91 VAL A N 1
ATOM 724 C CA . VAL A 1 91 ? 1.857 -1.032 27.988 1.00 54.91 91 VAL A CA 1
ATOM 725 C C . VAL A 1 91 ? 2.627 -0.565 29.227 1.00 54.91 91 VAL A C 1
ATOM 727 O O . VAL A 1 91 ? 2.002 -0.161 30.204 1.00 54.91 91 VAL A O 1
ATOM 730 N N . ALA A 1 92 ? 3.959 -0.480 29.185 1.00 55.72 92 ALA A N 1
ATOM 731 C CA . ALA A 1 92 ? 4.669 0.286 30.212 1.00 55.72 92 ALA A CA 1
ATOM 732 C C . ALA A 1 92 ? 4.214 1.767 30.240 1.00 55.72 92 ALA A C 1
ATOM 734 O O . ALA A 1 92 ? 4.157 2.359 31.317 1.00 55.72 92 ALA A O 1
ATOM 735 N N . ASP A 1 93 ? 3.785 2.321 29.093 1.00 65.69 93 ASP A N 1
ATOM 736 C CA . ASP A 1 93 ? 3.468 3.751 28.952 1.00 65.69 93 ASP A CA 1
ATOM 737 C C . ASP A 1 93 ? 2.022 4.066 28.524 1.00 65.69 93 ASP A C 1
ATOM 739 O O . ASP A 1 93 ? 1.621 5.234 28.529 1.00 65.69 93 ASP A O 1
ATOM 743 N N . TYR A 1 94 ? 1.201 3.064 28.179 1.00 73.81 94 TYR A N 1
ATOM 744 C CA . TYR A 1 94 ? -0.184 3.314 27.760 1.00 73.81 94 TYR A CA 1
ATOM 745 C C . TYR A 1 94 ? -1.030 3.835 28.930 1.00 73.81 94 TYR A C 1
ATOM 747 O O . TYR A 1 94 ? -1.345 3.115 29.880 1.00 73.81 94 TYR A O 1
ATOM 755 N N . LYS A 1 95 ? -1.472 5.091 28.835 1.00 79.25 95 LYS A N 1
ATOM 756 C CA . LYS A 1 95 ? -2.440 5.695 29.758 1.00 79.25 95 LYS A CA 1
ATOM 757 C C . LYS A 1 95 ? -3.705 6.039 28.992 1.00 79.25 95 LYS A C 1
ATOM 759 O O . LYS A 1 95 ? -3.639 6.742 27.998 1.00 79.25 95 LYS A O 1
ATOM 764 N N . LYS A 1 96 ? -4.882 5.648 29.493 1.00 80.25 96 LYS A N 1
ATOM 765 C CA . LYS A 1 96 ? -6.170 6.001 28.852 1.00 80.25 96 LYS A CA 1
ATOM 766 C C . LYS A 1 96 ? -6.350 7.512 28.639 1.00 80.25 96 LYS A C 1
ATOM 768 O O . LYS A 1 96 ? -7.024 7.915 27.702 1.00 80.25 96 LYS A O 1
ATOM 773 N N . SER A 1 97 ? -5.751 8.335 29.502 1.00 82.62 97 SER A N 1
ATOM 774 C CA . SER A 1 97 ? -5.763 9.799 29.396 1.00 82.62 97 SER A CA 1
ATOM 775 C C . SER A 1 97 ? -4.733 10.368 28.415 1.00 82.62 97 SER A C 1
ATOM 777 O O . SER A 1 97 ? -4.896 11.496 27.963 1.00 82.62 97 SER A O 1
ATOM 779 N N . ASN A 1 98 ? -3.675 9.620 28.101 1.00 80.44 98 ASN A N 1
ATOM 780 C CA . ASN A 1 98 ? -2.662 9.990 27.118 1.00 80.44 98 ASN A CA 1
ATOM 781 C C . ASN A 1 98 ? -2.047 8.709 26.524 1.00 80.44 98 ASN A C 1
ATOM 783 O O . ASN A 1 98 ? -0.997 8.259 26.989 1.00 80.44 98 ASN A O 1
ATOM 787 N N . PRO A 1 99 ? -2.726 8.082 25.550 1.00 80.81 99 PRO A N 1
ATOM 788 C CA . PRO A 1 99 ? -2.349 6.760 25.054 1.00 80.81 99 PRO A CA 1
ATOM 789 C C . PRO A 1 99 ? -1.098 6.778 24.161 1.00 80.81 99 PRO A C 1
ATOM 791 O O . PRO A 1 99 ? -0.608 5.719 23.777 1.00 80.81 99 PRO A O 1
ATOM 794 N N . GLY A 1 100 ? -0.563 7.963 23.845 1.00 86.38 100 GLY A N 1
ATOM 795 C CA . GLY A 1 100 ? 0.609 8.127 22.991 1.00 86.38 100 GLY A CA 1
ATOM 796 C C . GLY A 1 100 ? 0.308 7.894 21.508 1.00 86.38 100 GLY A C 1
ATOM 797 O O . GLY A 1 100 ? -0.827 8.051 21.048 1.00 86.38 100 GLY A O 1
ATOM 798 N N . LYS A 1 101 ? 1.352 7.543 20.745 1.00 89.12 101 LYS A N 1
ATOM 799 C CA . LYS A 1 101 ? 1.253 7.262 19.306 1.00 89.12 101 LYS A CA 1
ATOM 800 C C . LYS A 1 101 ? 0.655 5.860 19.095 1.00 89.12 101 LYS A C 1
ATOM 802 O O . LYS A 1 101 ? 1.192 4.904 19.654 1.00 89.12 101 LYS A O 1
ATOM 807 N N . PRO A 1 102 ? -0.427 5.716 18.310 1.00 91.56 102 PRO A N 1
ATOM 808 C CA . PRO A 1 102 ? -0.990 4.405 18.010 1.00 91.56 102 PRO A CA 1
ATOM 809 C C . PRO A 1 102 ? -0.028 3.555 17.180 1.00 91.56 102 PRO A C 1
ATOM 811 O O . PRO A 1 102 ? 0.802 4.074 16.433 1.00 91.56 102 PRO A O 1
ATOM 814 N N . TYR A 1 103 ? -0.169 2.237 17.305 1.00 90.75 103 TYR A N 1
ATOM 815 C CA . TYR A 1 103 ? 0.588 1.266 16.520 1.00 90.75 103 TYR A CA 1
ATOM 816 C C . TYR A 1 103 ? 0.152 1.279 15.051 1.00 90.75 103 TYR A C 1
ATOM 818 O O . TYR A 1 103 ? 0.988 1.284 14.152 1.00 90.75 103 TYR A O 1
ATOM 826 N N . THR A 1 104 ? -1.160 1.307 14.812 1.00 94.25 104 THR A N 1
ATOM 827 C CA . THR A 1 104 ? -1.748 1.449 13.477 1.00 94.25 104 THR A CA 1
ATOM 828 C C . THR A 1 104 ? -3.078 2.192 13.557 1.00 94.25 104 THR A C 1
ATOM 830 O O . THR A 1 104 ? -3.767 2.150 14.582 1.00 94.25 104 THR A O 1
ATOM 833 N N . ARG A 1 105 ? -3.446 2.870 12.473 1.00 94.94 105 ARG A N 1
ATOM 834 C CA . ARG A 1 105 ? -4.755 3.493 12.275 1.00 94.94 105 ARG A CA 1
ATOM 835 C C . ARG A 1 105 ? -5.606 2.610 11.383 1.00 94.94 105 ARG A C 1
ATOM 837 O O . ARG A 1 105 ? -5.182 2.212 10.303 1.00 94.94 105 ARG A O 1
ATOM 844 N N . MET A 1 106 ? -6.812 2.290 11.825 1.00 95.69 106 MET A N 1
ATOM 845 C CA . MET A 1 106 ? -7.657 1.306 11.166 1.00 95.69 106 MET A CA 1
ATOM 846 C C . MET A 1 106 ? -8.754 1.968 10.337 1.00 95.69 106 MET A C 1
ATOM 848 O O . MET A 1 106 ? -9.533 2.766 10.858 1.00 95.69 106 MET A O 1
ATOM 852 N N . CYS A 1 107 ? -8.843 1.602 9.063 1.00 94.94 107 CYS A N 1
ATOM 853 C CA . CYS A 1 107 ? -9.976 1.888 8.189 1.00 94.94 107 CYS A CA 1
ATOM 854 C C . CYS A 1 107 ? -10.851 0.633 8.098 1.00 94.94 107 CYS A C 1
ATOM 856 O O . CYS A 1 107 ? -10.323 -0.467 7.971 1.00 94.94 107 CYS A O 1
ATOM 858 N N . VAL A 1 108 ? -12.173 0.777 8.192 1.00 93.50 108 VAL A N 1
ATOM 859 C CA . VAL A 1 108 ? -13.102 -0.365 8.161 1.00 93.50 108 VAL A CA 1
ATOM 860 C C . VAL A 1 108 ? -13.933 -0.308 6.890 1.00 93.50 108 VAL A C 1
ATOM 862 O O . VAL A 1 108 ? -14.515 0.736 6.594 1.00 93.50 108 VAL A O 1
ATOM 865 N N . CYS A 1 109 ? -14.021 -1.425 6.172 1.00 92.62 109 CYS A N 1
ATOM 866 C CA . CYS A 1 109 ? -14.882 -1.572 5.001 1.00 92.62 109 CYS A CA 1
ATOM 867 C C . CYS A 1 109 ? -15.565 -2.944 4.943 1.00 92.62 109 CYS A C 1
ATOM 869 O O . CYS A 1 109 ? -15.091 -3.917 5.526 1.00 92.62 109 CYS A O 1
ATOM 871 N N . SER A 1 110 ? -16.704 -2.996 4.248 1.00 93.19 110 SER A N 1
ATOM 872 C CA . SER A 1 110 ? -17.402 -4.249 3.927 1.00 93.19 110 SER A CA 1
ATOM 873 C C . SER A 1 110 ? -16.725 -4.921 2.744 1.00 93.19 110 SER A C 1
ATOM 875 O O . SER A 1 110 ? -16.272 -4.224 1.833 1.00 93.19 110 SER A O 1
ATOM 877 N N . PHE A 1 111 ? -16.721 -6.248 2.716 1.00 92.50 111 PHE A N 1
ATOM 878 C CA . PHE A 1 111 ? -16.251 -7.019 1.569 1.00 92.50 111 PHE A CA 1
ATOM 879 C C . PHE A 1 111 ? -17.075 -6.748 0.298 1.00 92.50 111 PHE A C 1
ATOM 881 O O . PHE A 1 111 ? -16.524 -6.632 -0.791 1.00 92.50 111 PHE A O 1
ATOM 888 N N . GLU A 1 112 ? -18.384 -6.543 0.443 1.00 92.38 112 GLU A N 1
ATOM 889 C CA . GLU A 1 112 ? -19.312 -6.167 -0.633 1.00 92.38 112 GLU A CA 1
ATOM 890 C C . GLU A 1 112 ? -19.246 -4.675 -0.989 1.00 92.38 112 GLU A C 1
ATOM 892 O O . GLU A 1 112 ? -19.931 -4.210 -1.903 1.00 92.38 112 GLU A O 1
ATOM 897 N N . GLY A 1 113 ? -18.467 -3.900 -0.232 1.00 88.88 113 GLY A N 1
ATOM 898 C CA . GLY A 1 113 ? -18.291 -2.473 -0.437 1.00 88.88 113 GLY A CA 1
ATOM 899 C C . GLY A 1 113 ? -17.344 -2.147 -1.596 1.00 88.88 113 GLY A C 1
ATOM 900 O O . GLY A 1 113 ? -16.747 -3.030 -2.214 1.00 88.88 113 GLY A O 1
ATOM 901 N N . PRO A 1 114 ? -17.167 -0.851 -1.903 1.00 90.12 114 PRO A N 1
ATOM 902 C CA . PRO A 1 114 ? -16.164 -0.433 -2.871 1.00 90.12 114 PRO A CA 1
ATOM 903 C C . PRO A 1 114 ? -14.760 -0.818 -2.388 1.00 90.12 114 PRO A C 1
ATOM 905 O O . PRO A 1 114 ? -14.440 -0.674 -1.211 1.00 90.12 114 PRO A O 1
ATOM 908 N N . VAL A 1 115 ? -13.902 -1.259 -3.307 1.00 90.50 115 VAL A N 1
ATOM 909 C CA . VAL A 1 115 ? -12.490 -1.548 -3.017 1.00 90.50 115 VAL A CA 1
ATOM 910 C C . VAL A 1 115 ? -11.710 -0.226 -2.984 1.00 90.50 115 VAL A C 1
ATOM 912 O O . VAL A 1 115 ? -11.905 0.598 -3.883 1.00 90.50 115 VAL A O 1
ATOM 915 N N . PRO A 1 116 ? -10.844 0.019 -1.980 1.00 90.88 116 PRO A N 1
ATOM 916 C CA . PRO A 1 116 ? -10.027 1.225 -1.955 1.00 90.88 116 PRO A CA 1
ATOM 917 C C . PRO A 1 116 ? -9.050 1.208 -3.134 1.00 90.88 116 PRO A C 1
ATOM 919 O O . PRO A 1 116 ? -8.275 0.265 -3.302 1.00 90.88 116 PRO A O 1
ATOM 922 N N . ASP A 1 117 ? -9.091 2.254 -3.955 1.00 89.56 117 ASP A N 1
ATOM 923 C CA . ASP A 1 117 ? -8.111 2.444 -5.018 1.00 89.56 117 ASP A CA 1
ATOM 924 C C . ASP A 1 117 ? -6.769 2.952 -4.455 1.00 89.56 117 ASP A C 1
ATOM 926 O O . ASP A 1 117 ? -6.627 3.271 -3.269 1.00 89.56 117 ASP A O 1
ATOM 930 N N . LEU A 1 118 ? -5.757 3.045 -5.322 1.00 88.31 118 LEU A N 1
ATOM 931 C CA . LEU A 1 118 ? -4.441 3.533 -4.916 1.00 88.31 118 LEU A CA 1
ATOM 932 C C . LEU A 1 118 ? -4.499 4.973 -4.378 1.00 88.31 118 LEU A C 1
ATOM 934 O O . LEU A 1 118 ? -3.758 5.294 -3.454 1.00 88.31 118 LEU A O 1
ATOM 938 N N . GLN A 1 119 ? -5.371 5.834 -4.913 1.00 87.81 119 GLN A N 1
ATOM 939 C CA . GLN A 1 119 ? -5.492 7.219 -4.448 1.00 87.81 119 GLN A CA 1
ATOM 940 C C . GLN A 1 119 ? -6.014 7.269 -3.011 1.00 87.81 119 GLN A C 1
ATOM 942 O O . GLN A 1 119 ? -5.473 7.998 -2.187 1.00 87.81 119 GLN A O 1
ATOM 947 N N . VAL A 1 120 ? -7.010 6.452 -2.682 1.00 90.69 120 VAL A N 1
ATOM 948 C CA . VAL A 1 120 ? -7.564 6.304 -1.335 1.00 90.69 120 VAL A CA 1
ATOM 949 C C . VAL A 1 120 ? -6.496 5.819 -0.365 1.00 90.69 120 VAL A C 1
ATOM 951 O O . VAL A 1 120 ? -6.346 6.407 0.706 1.00 90.69 120 VAL A O 1
ATOM 954 N N . VAL A 1 121 ? -5.736 4.784 -0.736 1.00 91.31 121 VAL A N 1
ATOM 955 C CA . VAL A 1 121 ? -4.660 4.257 0.115 1.00 91.31 121 VAL A CA 1
ATOM 956 C C . VAL A 1 121 ? -3.610 5.341 0.373 1.00 91.31 121 VAL A C 1
ATOM 958 O O . VAL A 1 121 ? -3.294 5.601 1.531 1.00 91.31 121 VAL A O 1
ATOM 961 N N . LYS A 1 122 ? -3.139 6.038 -0.671 1.00 90.94 122 LYS A N 1
ATOM 962 C CA . LYS A 1 122 ? -2.161 7.132 -0.547 1.00 90.94 122 LYS A CA 1
ATOM 963 C C . LYS A 1 122 ? -2.658 8.264 0.354 1.00 90.94 122 LYS A C 1
ATOM 965 O O . LYS A 1 122 ? -1.947 8.700 1.258 1.00 90.94 122 LYS A O 1
ATOM 970 N N . SER A 1 123 ? -3.891 8.717 0.151 1.00 90.12 123 SER A N 1
ATOM 971 C CA . SER A 1 123 ? -4.465 9.822 0.921 1.00 90.12 123 SER A CA 1
ATOM 972 C C . SER A 1 123 ? -4.709 9.459 2.386 1.00 90.12 123 SER A C 1
ATOM 974 O O . SER A 1 123 ? -4.433 10.270 3.270 1.00 90.12 123 SER A O 1
ATOM 976 N N . LEU A 1 124 ? -5.182 8.239 2.670 1.00 91.56 124 LEU A N 1
ATOM 977 C CA . LEU A 1 124 ? -5.323 7.749 4.044 1.00 91.56 124 LEU A CA 1
ATOM 978 C C . LEU A 1 124 ? -3.958 7.602 4.719 1.00 91.56 124 LEU A C 1
ATOM 980 O O . LEU A 1 124 ? -3.813 8.007 5.870 1.00 91.56 124 LEU A O 1
ATOM 984 N N . SER A 1 125 ? -2.947 7.086 4.014 1.00 90.94 125 SER A N 1
ATOM 985 C CA . SER A 1 125 ? -1.569 7.028 4.516 1.00 90.94 125 SER A CA 1
ATOM 986 C C . SER A 1 125 ? -1.021 8.421 4.828 1.00 90.94 125 SER A C 1
ATOM 988 O O . SER A 1 125 ? -0.450 8.624 5.896 1.00 90.94 125 SER A O 1
ATOM 990 N N . PHE A 1 126 ? -1.264 9.405 3.961 1.00 89.50 126 PHE A N 1
ATOM 991 C CA . PHE A 1 126 ? -0.855 10.789 4.188 1.00 89.50 126 PHE A CA 1
ATOM 992 C C . PHE A 1 126 ? -1.567 11.431 5.385 1.00 89.50 126 PHE A C 1
ATOM 994 O O . PHE A 1 126 ? -0.911 12.019 6.242 1.00 89.50 126 PHE A O 1
ATOM 1001 N N . GLN A 1 127 ? -2.888 11.255 5.512 1.00 89.25 127 GLN A N 1
ATOM 1002 C CA . GLN A 1 127 ? -3.650 11.705 6.684 1.00 89.25 127 GLN A CA 1
ATOM 1003 C C . GLN A 1 127 ? -3.179 11.013 7.972 1.00 89.25 127 GLN A C 1
ATOM 1005 O O . GLN A 1 127 ? -3.182 11.604 9.055 1.00 89.25 127 GLN A O 1
ATOM 1010 N N . SER A 1 128 ? -2.770 9.750 7.864 1.00 90.44 128 SER A N 1
ATOM 1011 C CA . SER A 1 128 ? -2.247 8.975 8.981 1.00 90.44 128 SER A CA 1
ATOM 1012 C C . SER A 1 128 ? -0.875 9.475 9.465 1.00 90.44 128 SER A C 1
ATOM 1014 O O . SER A 1 128 ? -0.522 9.319 10.638 1.00 90.44 128 SER A O 1
ATOM 1016 N N . GLY A 1 129 ? -0.125 10.145 8.590 1.00 88.75 129 GLY A N 1
ATOM 1017 C CA . GLY A 1 129 ? 1.206 10.663 8.874 1.00 88.75 129 GLY A CA 1
ATOM 1018 C C . GLY A 1 129 ? 2.193 9.523 9.101 1.00 88.75 129 GLY A C 1
ATOM 1019 O O . GLY A 1 129 ? 2.367 8.650 8.261 1.00 88.75 129 GLY A O 1
ATOM 1020 N N . GLU A 1 130 ? 2.846 9.513 10.259 1.00 88.62 130 GLU A N 1
ATOM 1021 C CA . GLU A 1 130 ? 3.861 8.505 10.583 1.00 88.62 130 GLU A CA 1
ATOM 1022 C C . GLU A 1 130 ? 3.300 7.191 11.156 1.00 88.62 130 GLU A C 1
ATOM 1024 O O . GLU A 1 130 ? 4.072 6.330 11.587 1.00 88.62 130 GLU A O 1
ATOM 1029 N N . VAL A 1 131 ? 1.979 7.063 11.279 1.00 91.81 131 VAL A N 1
ATOM 1030 C CA . VAL A 1 131 ? 1.330 5.833 11.752 1.00 91.81 131 VAL A CA 1
ATOM 1031 C C . VAL A 1 131 ? 0.861 5.049 10.523 1.00 91.81 131 VAL A C 1
ATOM 1033 O O . VAL A 1 131 ? 0.217 5.642 9.657 1.00 91.81 131 VAL A O 1
ATOM 1036 N N . PRO A 1 132 ? 1.147 3.743 10.397 1.00 93.31 132 PRO A N 1
ATOM 1037 C CA . PRO A 1 132 ? 0.653 2.957 9.270 1.00 93.31 132 PRO A CA 1
ATOM 1038 C C . PRO A 1 132 ? -0.879 2.862 9.281 1.00 93.31 132 PRO A C 1
ATOM 1040 O O . PRO A 1 132 ? -1.510 2.969 10.332 1.00 93.31 132 PRO A O 1
ATOM 1043 N N . VAL A 1 133 ? -1.467 2.642 8.103 1.00 94.25 133 VAL A N 1
ATOM 1044 C CA . VAL A 1 133 ? -2.905 2.385 7.952 1.00 94.25 133 VAL A CA 1
ATOM 1045 C C . VAL A 1 133 ? -3.138 0.897 7.717 1.00 94.25 133 VAL A C 1
ATOM 1047 O O . VAL A 1 133 ?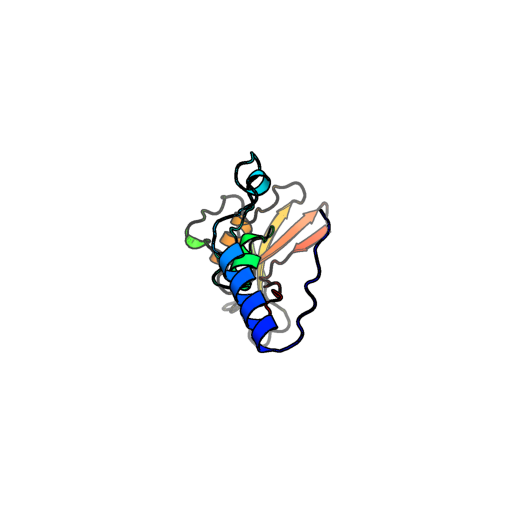 -2.504 0.290 6.851 1.00 94.25 133 VAL A O 1
ATOM 1050 N N . THR A 1 134 ? -4.080 0.323 8.460 1.00 96.00 134 THR A N 1
ATOM 1051 C CA . THR A 1 134 ? -4.567 -1.048 8.281 1.00 96.00 134 THR A CA 1
ATOM 1052 C C . THR A 1 134 ? -6.030 -1.017 7.849 1.00 96.00 134 THR A C 1
ATOM 1054 O O . THR A 1 134 ? -6.848 -0.340 8.465 1.00 96.00 134 THR A O 1
ATOM 1057 N N . PHE A 1 135 ? -6.384 -1.776 6.819 1.00 95.56 135 PHE A N 1
ATOM 1058 C CA . PHE A 1 135 ? -7.769 -1.984 6.409 1.00 95.56 135 PHE A CA 1
ATOM 1059 C C . PHE A 1 135 ? -8.311 -3.245 7.073 1.00 95.56 135 PHE A C 1
ATOM 1061 O O . PHE A 1 135 ? -7.741 -4.320 6.907 1.00 95.56 135 PHE A O 1
ATOM 1068 N N . ALA A 1 136 ? -9.398 -3.106 7.820 1.00 96.06 136 ALA A N 1
ATOM 1069 C CA . ALA A 1 136 ? -10.180 -4.210 8.349 1.00 96.06 136 ALA A CA 1
ATOM 1070 C C . ALA A 1 136 ? -11.383 -4.427 7.428 1.00 96.06 136 ALA A C 1
ATOM 1072 O O . ALA A 1 136 ? -12.322 -3.626 7.418 1.00 96.06 136 ALA A O 1
ATOM 1073 N N . VAL A 1 137 ? -11.318 -5.492 6.637 1.00 95.94 137 VAL A N 1
ATOM 1074 C CA . VAL A 1 137 ? -12.381 -5.902 5.721 1.00 95.94 137 VAL A CA 1
ATOM 1075 C C . VAL A 1 137 ? -13.265 -6.903 6.445 1.00 95.94 137 VAL A C 1
ATOM 1077 O O . VAL A 1 137 ? -12.769 -7.931 6.904 1.00 95.94 137 VAL A O 1
ATOM 1080 N N . VAL A 1 138 ? -14.550 -6.587 6.565 1.00 95.25 138 VAL A N 1
ATOM 1081 C CA . VAL A 1 138 ? -15.547 -7.429 7.233 1.00 95.25 138 VAL A CA 1
ATOM 1082 C C . VAL A 1 138 ? -16.339 -8.206 6.186 1.00 95.25 138 VAL A C 1
ATOM 1084 O O . VAL A 1 138 ? -16.880 -7.597 5.265 1.00 95.25 138 VAL A O 1
ATOM 1087 N N . ASP A 1 139 ? -16.423 -9.523 6.356 1.00 95.31 139 ASP A N 1
ATOM 1088 C CA . ASP A 1 139 ? -17.182 -10.443 5.504 1.00 95.31 139 ASP A CA 1
ATOM 1089 C C . ASP A 1 139 ? -17.976 -11.419 6.382 1.00 95.31 139 ASP A C 1
ATOM 1091 O O . ASP A 1 139 ? -17.392 -12.257 7.060 1.00 95.31 139 ASP A O 1
ATOM 1095 N N . HIS A 1 140 ? -19.302 -11.271 6.435 1.00 90.81 140 HIS A N 1
ATOM 1096 C CA . HIS A 1 140 ? -20.236 -12.199 7.098 1.00 90.81 140 HIS A CA 1
ATOM 1097 C C . HIS A 1 140 ? -19.831 -12.778 8.479 1.00 90.81 140 HIS A C 1
ATOM 1099 O O . HIS A 1 140 ? -20.258 -13.871 8.848 1.00 90.81 140 HIS A O 1
ATOM 1105 N N . GLY A 1 141 ? -19.084 -12.022 9.289 1.00 88.81 141 GLY A N 1
ATOM 1106 C CA . GLY A 1 141 ? -18.636 -12.434 10.628 1.00 88.81 141 GLY A CA 1
ATOM 1107 C C . GLY A 1 141 ? -17.131 -12.689 10.745 1.00 88.81 141 GLY A C 1
ATOM 1108 O O . GLY A 1 141 ? -16.620 -12.708 11.863 1.00 88.81 141 GLY A O 1
ATOM 1109 N N . ASP A 1 142 ? -16.423 -12.778 9.621 1.00 95.75 142 ASP A N 1
ATOM 1110 C CA . ASP A 1 142 ? -14.968 -12.822 9.546 1.00 95.75 142 ASP A CA 1
ATOM 1111 C C . ASP A 1 142 ? -14.379 -11.435 9.263 1.00 95.75 142 ASP A C 1
ATOM 1113 O O . ASP A 1 142 ? -14.992 -10.570 8.630 1.00 95.75 142 ASP A O 1
ATOM 1117 N N . ILE A 1 143 ? -13.164 -11.207 9.768 1.00 96.12 143 ILE A N 1
ATOM 1118 C CA . ILE A 1 143 ? -12.439 -9.945 9.599 1.00 96.12 143 ILE A CA 1
ATOM 1119 C C . ILE A 1 143 ? -11.040 -10.241 9.073 1.00 96.12 143 ILE A C 1
ATOM 1121 O O . ILE A 1 143 ? -10.249 -10.928 9.721 1.00 96.12 143 ILE A O 1
ATOM 1125 N N . SER A 1 144 ? -10.718 -9.669 7.917 1.00 96.38 144 SER A N 1
ATOM 1126 C CA . SER A 1 144 ? -9.390 -9.735 7.309 1.00 96.38 144 SER A CA 1
ATOM 1127 C C . SER A 1 144 ? -8.669 -8.399 7.439 1.00 96.38 144 SER A C 1
ATOM 1129 O O . SER A 1 144 ? -9.229 -7.348 7.130 1.00 96.38 144 SER A O 1
ATOM 1131 N N . PHE A 1 145 ? -7.407 -8.435 7.867 1.00 95.88 145 PHE A N 1
ATOM 1132 C CA . PHE A 1 145 ? -6.581 -7.240 8.028 1.00 95.88 145 PHE A CA 1
ATOM 1133 C C . PHE A 1 145 ? -5.553 -7.128 6.903 1.00 95.88 145 PHE A C 1
ATOM 1135 O O . PHE A 1 145 ? -4.701 -8.001 6.742 1.00 95.88 145 PHE A O 1
ATOM 1142 N N . TYR A 1 146 ? -5.586 -6.017 6.171 1.00 94.94 146 TYR A N 1
ATOM 1143 C CA . TYR A 1 146 ? -4.641 -5.704 5.102 1.00 94.94 146 TYR A CA 1
ATOM 1144 C C . TYR A 1 146 ? -3.811 -4.480 5.471 1.00 94.94 146 TYR A C 1
ATOM 1146 O O . TYR A 1 146 ? -4.341 -3.458 5.903 1.00 94.94 146 TYR A O 1
ATOM 1154 N N . SER A 1 147 ? -2.497 -4.570 5.286 1.00 92.00 147 SER A N 1
ATOM 1155 C CA . SER A 1 147 ? -1.581 -3.445 5.481 1.00 92.00 147 SER A CA 1
ATOM 1156 C C . SER A 1 147 ? -0.744 -3.249 4.230 1.00 92.00 147 SER A C 1
ATOM 1158 O O . SER A 1 147 ? -0.258 -4.215 3.641 1.00 92.00 147 SER A O 1
ATOM 1160 N N . PHE A 1 148 ? -0.582 -1.992 3.833 1.00 89.38 148 PHE A N 1
ATOM 1161 C CA . PHE A 1 148 ? 0.230 -1.612 2.687 1.00 89.38 148 PHE A CA 1
ATOM 1162 C C . PHE A 1 148 ? 1.547 -1.038 3.187 1.00 89.38 148 PHE A C 1
ATOM 1164 O O . PHE A 1 148 ? 1.574 -0.203 4.092 1.00 89.38 148 PHE A O 1
ATOM 1171 N N . LYS A 1 149 ? 2.648 -1.519 2.616 1.00 86.44 149 LYS A N 1
ATOM 1172 C CA . LYS A 1 149 ? 3.996 -1.050 2.921 1.00 86.44 149 LYS A CA 1
ATOM 1173 C C . LYS A 1 149 ? 4.673 -0.663 1.623 1.00 86.44 149 LYS A C 1
ATOM 1175 O O . LYS A 1 149 ? 4.559 -1.387 0.636 1.00 86.44 149 LYS A O 1
ATOM 1180 N N . ASP A 1 150 ? 5.392 0.451 1.655 1.00 85.38 150 ASP A N 1
ATOM 1181 C CA . ASP A 1 150 ? 6.277 0.813 0.560 1.00 85.38 150 ASP A CA 1
ATOM 1182 C C . ASP A 1 150 ? 7.368 -0.247 0.412 1.00 85.38 150 ASP A C 1
ATOM 1184 O O . ASP A 1 150 ? 7.992 -0.673 1.389 1.00 85.38 150 ASP A O 1
ATOM 1188 N N . PHE A 1 151 ? 7.597 -0.668 -0.827 1.00 85.06 151 PHE A N 1
ATOM 1189 C CA . PHE A 1 151 ? 8.669 -1.583 -1.170 1.00 85.06 151 PHE A CA 1
ATOM 1190 C C . PHE A 1 151 ? 9.366 -1.106 -2.439 1.00 85.06 151 PHE A C 1
ATOM 1192 O O . PHE A 1 151 ? 8.719 -0.738 -3.418 1.00 85.06 151 PHE A O 1
ATOM 1199 N N . THR A 1 152 ? 10.696 -1.149 -2.429 1.00 83.75 152 THR A N 1
ATOM 1200 C CA . THR A 1 152 ? 11.514 -0.816 -3.595 1.00 83.75 152 THR A CA 1
ATOM 1201 C C . THR A 1 152 ? 12.034 -2.105 -4.205 1.00 83.75 152 THR A C 1
ATOM 1203 O O . THR A 1 152 ? 12.818 -2.819 -3.578 1.00 83.75 152 THR A O 1
ATOM 1206 N N . LEU A 1 153 ? 11.615 -2.402 -5.434 1.00 83.38 153 LEU A N 1
ATOM 1207 C CA . LEU A 1 153 ? 12.158 -3.535 -6.176 1.00 83.38 153 LEU A CA 1
ATOM 1208 C C . LEU A 1 153 ? 13.616 -3.246 -6.568 1.00 83.38 153 LEU A C 1
ATOM 1210 O O . LEU A 1 153 ? 13.906 -2.147 -7.050 1.00 83.38 153 LEU A O 1
ATOM 1214 N N . PRO A 1 154 ? 14.541 -4.202 -6.369 1.00 84.00 154 PRO A N 1
ATOM 1215 C CA . PRO A 1 154 ? 15.910 -4.042 -6.827 1.00 84.00 154 PRO A CA 1
ATOM 1216 C C . PRO A 1 154 ? 15.938 -3.976 -8.356 1.00 84.00 154 PRO A C 1
ATOM 1218 O O . PRO A 1 154 ? 15.298 -4.776 -9.037 1.00 84.00 154 PRO A O 1
ATOM 1221 N N . VAL A 1 155 ? 16.697 -3.019 -8.885 1.00 82.44 155 VAL A N 1
ATOM 1222 C CA . VAL A 1 155 ? 16.951 -2.882 -10.321 1.00 82.44 155 VAL A CA 1
ATOM 1223 C C . VAL A 1 155 ? 18.357 -3.399 -10.592 1.00 82.44 155 VAL A C 1
ATOM 1225 O O . VAL A 1 155 ? 19.305 -2.980 -9.927 1.00 82.44 155 VAL A O 1
ATOM 1228 N N . ASP A 1 156 ? 18.487 -4.314 -11.552 1.00 82.25 156 ASP A N 1
ATOM 1229 C CA . ASP A 1 156 ? 19.782 -4.862 -11.954 1.00 82.25 156 ASP A CA 1
ATOM 1230 C C . ASP A 1 156 ? 20.513 -3.865 -12.857 1.00 82.25 156 ASP A C 1
ATOM 1232 O O . ASP A 1 156 ? 20.371 -3.861 -14.078 1.00 82.25 156 ASP A O 1
ATOM 1236 N N . VAL A 1 157 ? 21.234 -2.941 -12.226 1.00 81.75 157 VAL A N 1
ATOM 1237 C CA . VAL A 1 157 ? 22.073 -1.958 -12.909 1.00 81.75 157 VAL A CA 1
ATOM 1238 C C . VAL A 1 157 ? 23.536 -2.375 -12.817 1.00 81.75 157 VAL A C 1
ATOM 1240 O O . VAL A 1 157 ? 24.167 -2.233 -11.770 1.00 81.75 157 VAL A O 1
ATOM 1243 N N . CYS A 1 158 ? 24.100 -2.837 -13.935 1.00 66.19 158 CYS A N 1
ATOM 1244 C CA . CYS A 1 158 ? 25.548 -2.998 -14.075 1.00 66.19 158 CYS A CA 1
ATOM 1245 C C . CYS A 1 158 ? 26.234 -1.622 -13.985 1.00 66.19 158 CYS A C 1
ATOM 1247 O O . CYS A 1 158 ? 25.927 -0.728 -14.778 1.00 66.19 158 CYS A O 1
ATOM 1249 N N . ARG A 1 159 ? 27.137 -1.462 -13.010 1.00 56.47 159 ARG A N 1
ATOM 1250 C CA . ARG A 1 159 ? 28.016 -0.289 -12.859 1.00 56.47 159 ARG A CA 1
ATOM 1251 C C . ARG A 1 159 ? 29.173 -0.302 -13.847 1.00 56.47 159 ARG A C 1
ATOM 1253 O O . ARG A 1 159 ? 29.693 -1.406 -14.122 1.00 56.47 159 ARG A O 1
#